Protein AF-A0A317X2T4-F1 (afdb_monomer)

Organism: NCBI:txid1448321

Sequence (67 aa):
MSSMDCLQPPLTPPQREIVKSYGGWTQFMLAFGLKPWEREDEEEGLRILVALTDNDDDDDEEDEDEN

Secondary structure (DSSP, 8-state):
--TTGGG-----HHHHHHHHHTTSHHHHHHHTT--TTSHHHHHHHHHHHHHHHHHHH--S-------

Structure (mmCIF, N/CA/C/O backbone):
data_AF-A0A317X2T4-F1
#
_entry.id   AF-A0A317X2T4-F1
#
loop_
_atom_site.group_PDB
_atom_site.id
_atom_site.type_symbol
_atom_site.label_atom_id
_atom_site.label_alt_id
_atom_site.label_comp_id
_atom_site.label_asym_id
_atom_site.label_entity_id
_atom_site.label_seq_id
_atom_site.pdbx_PDB_ins_code
_atom_site.Cartn_x
_atom_site.Cartn_y
_atom_site.Cartn_z
_atom_site.occupancy
_atom_site.B_iso_or_equiv
_atom_site.auth_seq_id
_atom_site.auth_comp_id
_atom_site.auth_asym_id
_atom_site.auth_atom_id
_atom_site.pdbx_PDB_model_num
ATOM 1 N N . MET A 1 1 ? -13.001 -1.483 -9.405 1.00 51.34 1 MET A N 1
ATOM 2 C CA . MET A 1 1 ? -12.218 -0.546 -8.576 1.00 51.34 1 MET A CA 1
ATOM 3 C C . MET A 1 1 ? -13.133 -0.080 -7.468 1.00 51.34 1 MET A C 1
ATOM 5 O O . MET A 1 1 ? -14.247 0.337 -7.777 1.00 51.34 1 MET A O 1
ATOM 9 N N . SER A 1 2 ? -12.750 -0.305 -6.213 1.00 53.91 2 SER A N 1
ATOM 10 C CA . SER A 1 2 ? -13.584 0.067 -5.073 1.00 53.91 2 SER A CA 1
ATOM 11 C C . SER A 1 2 ? -13.622 1.592 -4.986 1.00 53.91 2 SER A C 1
ATOM 13 O O . SER A 1 2 ? -12.639 2.259 -5.297 1.00 53.91 2 SER A O 1
ATOM 15 N N . SER A 1 3 ? -14.747 2.175 -4.576 1.00 57.28 3 SER A N 1
ATOM 16 C CA . SER A 1 3 ? -14.940 3.637 -4.558 1.00 57.28 3 SER A CA 1
ATOM 17 C C . SER A 1 3 ? -13.979 4.395 -3.620 1.00 57.28 3 SER A C 1
ATOM 19 O O . SER A 1 3 ? -14.017 5.621 -3.590 1.00 57.28 3 SER A O 1
ATOM 21 N N . MET A 1 4 ? -13.151 3.683 -2.850 1.00 59.28 4 MET A N 1
ATOM 22 C CA . MET A 1 4 ? -12.207 4.221 -1.864 1.00 59.28 4 MET A CA 1
ATOM 23 C C . MET A 1 4 ? -10.743 4.201 -2.341 1.00 59.28 4 MET A C 1
ATOM 25 O O . MET A 1 4 ? -9.886 4.787 -1.683 1.00 59.28 4 MET A O 1
ATOM 29 N N . ASP A 1 5 ? -10.451 3.625 -3.515 1.00 68.12 5 ASP A N 1
ATOM 30 C CA . ASP A 1 5 ? -9.109 3.676 -4.122 1.00 68.12 5 ASP A CA 1
ATOM 31 C C . ASP A 1 5 ? -8.742 5.091 -4.630 1.00 68.12 5 ASP A C 1
ATOM 33 O O . ASP A 1 5 ? -7.641 5.321 -5.116 1.00 68.12 5 ASP A O 1
ATOM 37 N N . CYS A 1 6 ? -9.645 6.071 -4.504 1.00 77.00 6 CYS A N 1
ATOM 38 C CA . CYS A 1 6 ? -9.396 7.471 -4.860 1.00 77.00 6 CYS A CA 1
ATOM 39 C C . CYS A 1 6 ? -8.331 8.160 -3.990 1.00 77.00 6 CYS A C 1
ATOM 41 O O . CYS A 1 6 ? -7.831 9.210 -4.385 1.00 77.00 6 CYS A O 1
ATOM 43 N N . LEU A 1 7 ? -7.997 7.577 -2.835 1.00 81.00 7 LEU A N 1
ATOM 44 C CA . LEU A 1 7 ? -6.943 8.044 -1.927 1.00 81.00 7 LEU A CA 1
ATOM 45 C C . LEU A 1 7 ? -5.611 7.314 -2.147 1.00 81.00 7 LEU A C 1
ATOM 47 O O . LEU A 1 7 ? -4.708 7.426 -1.329 1.00 81.00 7 LEU A O 1
ATOM 51 N N . GLN A 1 8 ? -5.493 6.525 -3.218 1.00 84.94 8 GLN A N 1
ATOM 52 C CA . GLN A 1 8 ? -4.252 5.837 -3.544 1.00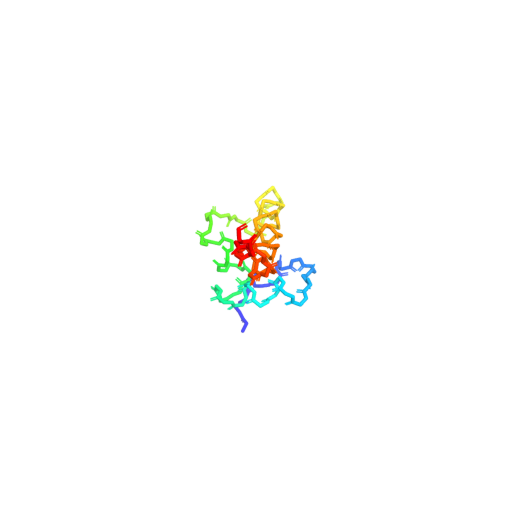 84.94 8 GLN A CA 1
ATOM 53 C C . GLN A 1 8 ? -3.172 6.852 -3.967 1.00 84.94 8 GLN A C 1
ATOM 55 O O . GLN A 1 8 ? -3.375 7.571 -4.953 1.00 84.94 8 GLN A O 1
ATOM 60 N N . PRO A 1 9 ? -2.013 6.895 -3.283 1.00 86.06 9 PRO A N 1
ATOM 61 C CA . PRO A 1 9 ? -0.875 7.697 -3.718 1.00 86.06 9 PRO A CA 1
ATOM 62 C C . PRO A 1 9 ? -0.279 7.139 -5.023 1.00 86.06 9 PRO A C 1
ATOM 64 O O . PRO A 1 9 ? -0.569 6.007 -5.419 1.00 86.06 9 PRO A O 1
ATOM 67 N N . PRO A 1 10 ? 0.564 7.902 -5.740 1.00 88.88 10 PRO A N 1
ATOM 68 C CA . PRO A 1 10 ? 1.235 7.391 -6.930 1.00 88.88 10 PRO A CA 1
ATOM 69 C C . PRO A 1 10 ? 2.155 6.213 -6.570 1.00 88.88 10 PRO A C 1
ATOM 71 O O . PRO A 1 10 ? 3.209 6.402 -5.971 1.00 88.88 10 PRO A O 1
ATOM 74 N N . LEU A 1 11 ? 1.753 5.003 -6.967 1.00 89.06 11 LEU A N 1
ATOM 75 C CA . LEU A 1 11 ? 2.516 3.768 -6.760 1.00 89.06 11 LEU A CA 1
ATOM 76 C C . LEU A 1 11 ? 3.288 3.354 -8.015 1.00 89.06 11 LEU A C 1
ATOM 78 O O . LEU A 1 11 ? 2.786 3.488 -9.145 1.00 89.06 11 LEU A O 1
ATOM 82 N N . THR A 1 12 ? 4.463 2.761 -7.803 1.00 90.75 12 THR A N 1
ATOM 83 C CA . THR A 1 12 ? 5.231 2.073 -8.851 1.00 90.75 12 THR A CA 1
ATOM 84 C C . THR A 1 12 ? 4.501 0.801 -9.325 1.00 90.75 12 THR A C 1
ATOM 86 O O . THR A 1 12 ? 3.562 0.340 -8.666 1.00 90.75 12 THR A O 1
ATOM 89 N N . PRO A 1 13 ? 4.859 0.221 -10.490 1.00 91.69 13 PRO A N 1
ATOM 90 C CA . PRO A 1 13 ? 4.221 -1.008 -10.965 1.00 91.69 13 PRO A CA 1
ATOM 91 C C . PRO A 1 13 ? 4.312 -2.197 -9.983 1.00 91.69 13 PRO A C 1
ATOM 93 O O . PRO A 1 13 ? 3.264 -2.797 -9.752 1.00 91.69 13 PRO A O 1
ATOM 96 N N . PRO A 1 14 ? 5.467 -2.496 -9.347 1.00 90.69 14 PRO A N 1
ATOM 97 C CA . PRO A 1 14 ? 5.565 -3.578 -8.355 1.00 90.69 14 PRO A CA 1
ATOM 98 C C . PRO A 1 14 ? 4.658 -3.360 -7.135 1.00 90.69 14 PRO A C 1
ATOM 100 O O . PRO A 1 14 ? 3.814 -4.193 -6.811 1.00 90.69 14 PRO A O 1
ATOM 103 N N . GLN A 1 15 ? 4.710 -2.160 -6.551 1.00 91.62 15 GLN A N 1
ATOM 104 C CA . GLN A 1 15 ? 3.854 -1.754 -5.430 1.00 91.62 15 GLN A CA 1
ATOM 105 C C . GLN A 1 15 ? 2.360 -1.913 -5.749 1.00 91.62 15 GLN A C 1
ATOM 107 O O . GLN A 1 15 ? 1.547 -2.277 -4.898 1.00 91.62 15 GLN A O 1
ATOM 112 N N . ARG A 1 16 ? 1.973 -1.641 -6.999 1.00 91.38 16 ARG A N 1
ATOM 113 C CA . ARG A 1 16 ? 0.588 -1.777 -7.449 1.00 91.38 16 ARG A CA 1
ATOM 114 C C . ARG A 1 16 ? 0.137 -3.230 -7.521 1.00 91.38 16 ARG A C 1
ATOM 116 O O . ARG A 1 16 ? -1.031 -3.481 -7.233 1.00 91.38 16 ARG A O 1
ATOM 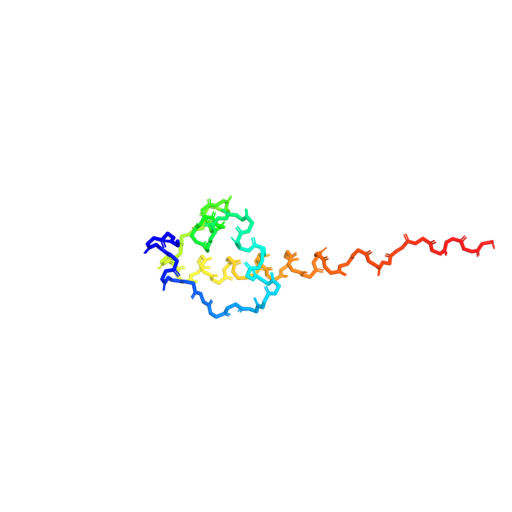123 N N . GLU A 1 17 ? 1.008 -4.159 -7.905 1.00 92.44 17 GLU A N 1
ATOM 124 C CA . GLU A 1 17 ? 0.664 -5.584 -7.943 1.00 92.44 17 GLU A CA 1
ATOM 125 C C . GLU A 1 17 ? 0.468 -6.145 -6.530 1.00 92.44 17 GLU A C 1
ATOM 127 O O . GLU A 1 17 ? -0.527 -6.836 -6.301 1.00 92.44 17 GLU A O 1
ATOM 132 N N . ILE A 1 18 ? 1.292 -5.732 -5.560 1.00 92.00 18 ILE A N 1
ATOM 133 C CA . ILE A 1 18 ? 1.075 -6.054 -4.141 1.00 92.00 18 ILE A CA 1
ATOM 134 C C . ILE A 1 18 ? -0.275 -5.506 -3.685 1.00 92.00 18 ILE A C 1
ATOM 136 O O . ILE A 1 18 ? -1.149 -6.257 -3.280 1.00 92.00 18 ILE A O 1
ATOM 140 N N . VAL A 1 19 ? -0.527 -4.206 -3.828 1.00 92.88 19 VAL A N 1
ATOM 141 C CA . VAL A 1 19 ? -1.801 -3.606 -3.393 1.00 92.88 19 VAL A CA 1
ATOM 142 C C . VAL A 1 19 ? -3.021 -4.259 -4.063 1.00 92.88 19 VAL A C 1
ATOM 144 O O . VAL A 1 19 ? -4.083 -4.417 -3.455 1.00 92.88 19 VAL A O 1
ATOM 147 N N . LYS A 1 20 ? -2.884 -4.672 -5.323 1.00 91.31 20 LYS A N 1
ATOM 148 C CA . LYS A 1 20 ? -3.922 -5.375 -6.079 1.00 91.31 20 LYS A CA 1
ATOM 149 C C . LYS A 1 20 ? -4.174 -6.789 -5.554 1.00 91.31 20 LYS A C 1
ATOM 151 O O . LYS A 1 20 ? -5.329 -7.212 -5.596 1.00 91.31 20 L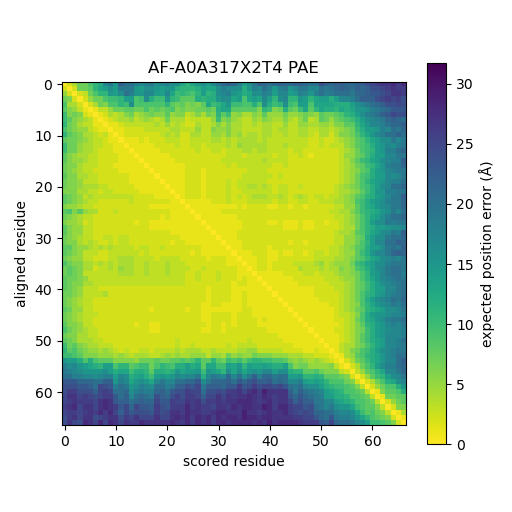YS A O 1
ATOM 156 N N . SER A 1 21 ? -3.168 -7.485 -5.020 1.00 92.06 21 SER A N 1
ATOM 157 C CA . SER A 1 21 ? -3.343 -8.805 -4.393 1.00 92.06 21 SER A CA 1
ATOM 158 C C . SER A 1 21 ? -4.220 -8.736 -3.133 1.00 92.06 21 SER A C 1
ATOM 160 O O . SER A 1 21 ? -5.025 -9.634 -2.895 1.00 92.06 21 SER A O 1
ATOM 162 N N . TYR A 1 22 ? -4.176 -7.613 -2.407 1.00 91.44 22 TYR A N 1
ATOM 163 C CA . TYR A 1 22 ? -5.065 -7.317 -1.275 1.00 91.44 22 TYR A CA 1
ATOM 164 C C . TYR A 1 22 ? -6.461 -6.828 -1.698 1.00 91.44 22 TYR A C 1
ATOM 166 O O . TYR A 1 22 ? -7.351 -6.701 -0.861 1.00 91.44 22 TYR A O 1
ATOM 174 N N . GLY A 1 23 ? -6.693 -6.560 -2.987 1.00 91.06 23 GLY A N 1
ATOM 175 C CA . GLY A 1 23 ? -7.971 -6.060 -3.502 1.00 91.06 23 GLY A CA 1
ATOM 176 C C . GLY A 1 23 ? -8.069 -4.535 -3.633 1.00 91.06 23 GLY A C 1
ATOM 177 O O . GLY A 1 23 ? -9.177 -4.021 -3.807 1.00 91.06 23 GLY A O 1
ATOM 178 N N . GLY A 1 24 ? -6.944 -3.815 -3.578 1.00 92.06 24 GLY A N 1
ATOM 179 C CA . GLY A 1 24 ? -6.863 -2.357 -3.734 1.00 92.06 24 GLY A CA 1
ATOM 180 C C . GLY A 1 24 ? -6.200 -1.663 -2.544 1.00 92.06 24 GLY A C 1
ATOM 181 O O . GLY A 1 24 ? -5.954 -2.278 -1.507 1.00 92.06 24 GLY A O 1
ATOM 182 N N . TRP A 1 25 ? -5.924 -0.362 -2.679 1.00 93.06 25 TRP A N 1
ATOM 183 C CA . TRP A 1 25 ? -5.190 0.424 -1.674 1.00 93.06 25 TRP A CA 1
ATOM 184 C C . TRP A 1 25 ? -5.935 0.457 -0.347 1.00 93.06 25 TRP A C 1
ATOM 186 O O . TRP A 1 25 ? -5.359 0.237 0.714 1.00 93.06 25 TRP A O 1
ATOM 196 N N . THR A 1 26 ? -7.253 0.640 -0.409 1.00 92.25 26 THR A N 1
ATOM 197 C CA . THR A 1 26 ? -8.091 0.636 0.788 1.00 92.25 26 THR A CA 1
ATOM 198 C C . THR A 1 26 ? -8.052 -0.707 1.508 1.00 92.25 26 THR A C 1
ATOM 200 O O . THR A 1 26 ? -7.942 -0.732 2.727 1.00 92.25 26 THR A O 1
ATOM 203 N N . GLN A 1 27 ? -8.152 -1.823 0.778 1.00 93.38 27 GLN A N 1
ATOM 204 C CA . GLN A 1 27 ? -8.157 -3.153 1.395 1.00 93.38 27 GLN A CA 1
ATOM 205 C C . GLN A 1 27 ? -6.788 -3.505 1.974 1.00 93.38 27 GLN A C 1
ATOM 207 O O . GLN A 1 27 ? -6.723 -4.050 3.071 1.00 93.38 27 GLN A O 1
ATOM 212 N N . PHE A 1 28 ? -5.713 -3.115 1.284 1.00 94.88 28 PHE A N 1
ATOM 213 C CA . PHE A 1 28 ? -4.356 -3.189 1.808 1.00 94.88 28 PHE A CA 1
ATOM 214 C C . PHE A 1 28 ? -4.249 -2.447 3.146 1.00 94.88 28 PHE A C 1
ATOM 216 O O . PHE A 1 28 ? -3.943 -3.068 4.156 1.00 94.88 28 PHE A O 1
ATOM 223 N N . MET A 1 29 ? -4.604 -1.160 3.204 1.00 95.06 29 MET A N 1
ATOM 224 C CA . MET A 1 29 ? -4.521 -0.393 4.453 1.00 95.06 29 MET A CA 1
ATOM 225 C C . MET A 1 29 ? -5.382 -0.986 5.572 1.00 95.06 29 MET A C 1
ATOM 227 O O . MET A 1 29 ? -4.916 -1.128 6.702 1.00 95.06 29 MET A O 1
ATOM 231 N N . LEU A 1 30 ? -6.608 -1.412 5.256 1.00 93.69 30 LEU A N 1
ATOM 232 C CA . LEU A 1 30 ? -7.493 -2.055 6.228 1.00 93.69 30 LEU A CA 1
ATOM 233 C C . LEU A 1 30 ? -6.925 -3.377 6.766 1.00 93.69 30 LEU A C 1
ATOM 235 O O . LEU A 1 30 ? -7.132 -3.671 7.942 1.00 93.69 30 LEU A O 1
ATOM 239 N N . ALA A 1 31 ? -6.1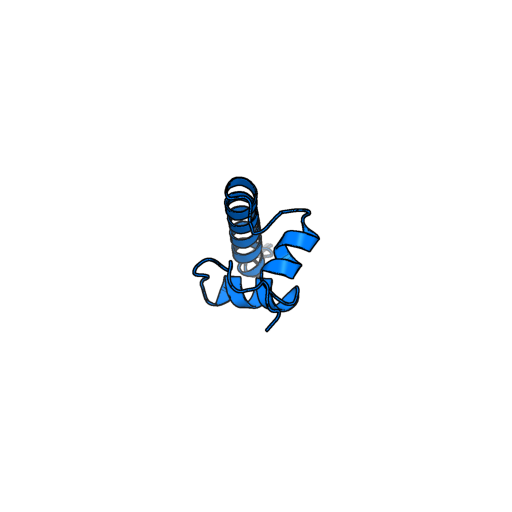88 -4.148 5.958 1.00 95.06 31 ALA A N 1
ATOM 240 C CA . ALA A 1 31 ? -5.540 -5.386 6.398 1.00 95.06 31 ALA A CA 1
ATOM 241 C C . ALA A 1 31 ? -4.468 -5.146 7.476 1.00 95.06 31 ALA A C 1
ATOM 243 O O . ALA A 1 31 ? -4.258 -6.008 8.328 1.00 95.06 31 ALA A O 1
ATOM 244 N N . PHE A 1 32 ? -3.852 -3.960 7.484 1.00 94.94 32 PHE A N 1
ATOM 245 C CA . PHE A 1 32 ? -2.883 -3.526 8.497 1.00 94.94 32 PHE A CA 1
ATOM 246 C C . PHE A 1 32 ? -3.503 -2.637 9.590 1.00 94.94 32 PHE A C 1
ATOM 248 O O . PHE A 1 32 ? -2.792 -2.135 10.456 1.00 94.94 32 PHE A O 1
ATOM 255 N N . GLY A 1 33 ? -4.828 -2.444 9.584 1.00 95.31 33 GLY A N 1
ATOM 256 C CA . GLY A 1 33 ? -5.524 -1.595 10.557 1.00 95.31 33 GLY A CA 1
ATOM 257 C C . GLY A 1 33 ? -5.289 -0.091 10.368 1.00 95.31 33 GLY A C 1
ATOM 258 O O . GLY A 1 33 ? -5.556 0.681 11.288 1.00 95.31 33 GLY A O 1
ATOM 259 N N . LEU A 1 34 ? -4.816 0.318 9.189 1.00 95.81 34 LEU A N 1
ATOM 260 C CA . LEU A 1 34 ? -4.483 1.694 8.828 1.00 95.81 34 LEU A CA 1
ATOM 261 C C . LEU A 1 34 ? -5.671 2.400 8.163 1.00 95.81 34 LEU A C 1
ATOM 263 O O . LEU A 1 34 ? -6.456 1.788 7.429 1.00 95.81 34 LEU A O 1
ATOM 267 N N . LYS A 1 35 ? -5.806 3.710 8.393 1.00 93.25 35 LYS A N 1
ATOM 268 C CA . LYS A 1 35 ? -6.875 4.534 7.817 1.00 93.25 35 LYS A CA 1
ATOM 269 C C . LYS A 1 35 ? -6.374 5.326 6.601 1.00 93.25 35 LYS A C 1
ATOM 271 O O . LYS A 1 35 ? -5.593 6.253 6.770 1.00 93.25 35 LYS A O 1
ATOM 276 N N . PRO A 1 36 ? -6.891 5.076 5.385 1.00 88.00 36 PRO A N 1
ATOM 277 C CA . PRO A 1 36 ? -6.438 5.759 4.165 1.00 88.00 36 PRO A CA 1
ATOM 278 C C . PRO A 1 36 ? -6.714 7.262 4.101 1.00 88.00 36 PRO A C 1
ATOM 280 O O . PRO A 1 36 ? -6.212 7.929 3.206 1.00 88.00 36 PRO A O 1
ATOM 283 N N . TRP A 1 37 ? -7.538 7.801 4.999 1.00 88.75 37 TRP A N 1
ATOM 284 C CA . TR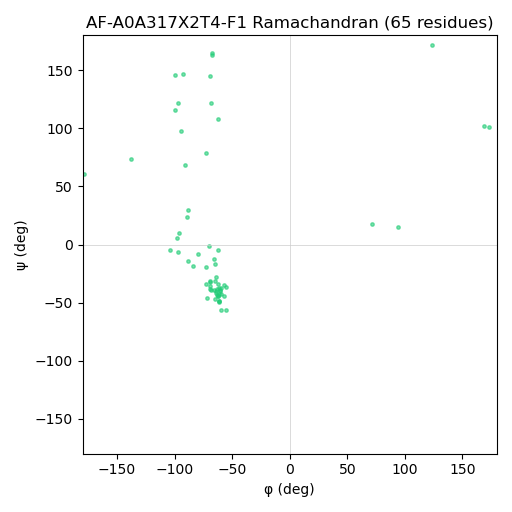P A 1 37 ? -7.802 9.240 5.096 1.00 88.75 37 TRP A CA 1
ATOM 285 C C . TRP A 1 37 ? -6.952 9.942 6.165 1.00 88.75 37 TRP A C 1
ATOM 287 O O . TRP A 1 37 ? -7.015 11.166 6.270 1.00 88.75 37 TRP A O 1
ATOM 297 N N . GLU A 1 38 ? -6.187 9.197 6.967 1.00 93.00 38 GLU A N 1
ATOM 298 C CA . GLU A 1 38 ? -5.245 9.756 7.935 1.00 93.00 38 GLU A CA 1
ATOM 299 C C . GLU A 1 38 ? -3.849 9.768 7.311 1.00 93.00 38 GLU A C 1
ATOM 301 O O . GLU A 1 38 ? -3.317 8.729 6.931 1.00 93.00 38 GLU A O 1
ATOM 306 N N . ARG A 1 39 ? -3.231 10.948 7.225 1.00 92.56 39 ARG A N 1
ATOM 307 C CA . ARG A 1 39 ? -1.919 11.110 6.579 1.00 92.56 39 ARG A CA 1
ATOM 308 C C . ARG A 1 39 ? -0.820 10.271 7.245 1.00 92.56 39 ARG A C 1
ATOM 310 O O . ARG A 1 39 ? 0.045 9.746 6.561 1.00 92.56 39 ARG A O 1
ATOM 317 N N . GLU A 1 40 ? -0.845 10.154 8.571 1.00 95.00 40 GLU A N 1
ATOM 318 C CA . GLU A 1 40 ? 0.150 9.368 9.319 1.00 95.00 40 GLU A CA 1
ATOM 319 C C . GLU A 1 40 ? 0.036 7.869 9.003 1.00 95.00 40 GLU A C 1
ATOM 321 O O . GLU A 1 40 ? 1.045 7.193 8.816 1.00 95.00 40 GLU A O 1
ATOM 326 N N . ASP A 1 41 ? -1.193 7.371 8.864 1.00 95.44 41 ASP A N 1
ATOM 327 C CA . ASP A 1 41 ? -1.461 5.984 8.488 1.00 95.44 41 ASP A CA 1
ATOM 328 C C . ASP A 1 41 ? -1.148 5.733 7.002 1.00 95.44 41 ASP A C 1
ATOM 330 O O . ASP A 1 41 ? -0.701 4.646 6.646 1.00 95.44 41 ASP A O 1
ATOM 334 N N . GLU A 1 42 ? -1.359 6.718 6.122 1.00 93.56 42 GLU A N 1
ATOM 335 C CA . GLU A 1 42 ? -0.952 6.655 4.710 1.00 93.56 42 GLU A CA 1
ATOM 336 C C . GLU A 1 42 ? 0.572 6.512 4.579 1.00 93.56 42 GLU A C 1
ATOM 338 O O . GLU A 1 42 ? 1.055 5.630 3.867 1.00 93.56 42 GLU A O 1
ATOM 343 N N . GLU A 1 43 ? 1.327 7.346 5.302 1.00 94.69 43 GLU A N 1
ATOM 344 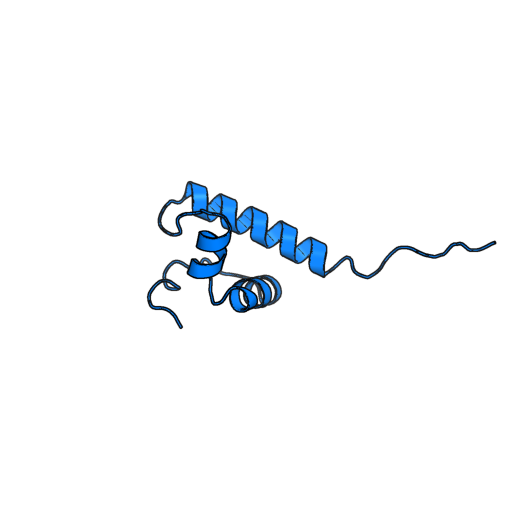C CA . GLU A 1 43 ? 2.792 7.292 5.359 1.00 94.69 43 GLU A CA 1
ATOM 345 C C . GLU A 1 43 ? 3.277 5.937 5.906 1.00 94.69 43 GLU A C 1
ATOM 347 O O . GLU A 1 43 ? 4.231 5.361 5.378 1.00 94.69 43 GLU A O 1
ATOM 352 N N . GLU A 1 44 ? 2.600 5.383 6.915 1.00 95.75 44 GLU A N 1
ATOM 353 C CA . GLU A 1 44 ? 2.877 4.035 7.424 1.00 95.75 44 GLU A CA 1
ATOM 354 C C . GLU A 1 44 ? 2.584 2.947 6.386 1.00 95.75 44 GLU A C 1
ATOM 356 O O . GLU A 1 44 ? 3.422 2.080 6.141 1.00 95.75 44 GLU A O 1
ATOM 361 N N . GLY A 1 45 ? 1.431 3.018 5.720 1.00 95.38 45 GLY A N 1
ATOM 362 C CA . GLY A 1 45 ? 1.046 2.066 4.683 1.00 95.38 45 GLY A CA 1
ATOM 363 C C . GLY A 1 45 ? 2.035 2.058 3.520 1.00 95.38 45 GLY A C 1
ATOM 364 O O . GLY A 1 45 ? 2.388 0.992 3.019 1.00 95.38 45 GLY A O 1
ATOM 365 N N . LEU A 1 46 ? 2.546 3.229 3.132 1.00 94.31 46 LEU A N 1
ATOM 366 C CA . LEU A 1 46 ? 3.608 3.353 2.135 1.00 94.31 46 LEU A CA 1
ATOM 367 C C . LEU A 1 46 ? 4.916 2.703 2.599 1.00 94.31 46 LEU A C 1
ATOM 369 O O . LEU A 1 46 ? 5.548 2.011 1.805 1.00 94.31 46 LEU A O 1
ATOM 373 N N . ARG A 1 47 ? 5.316 2.874 3.865 1.00 95.00 47 ARG A N 1
ATOM 374 C CA . ARG A 1 47 ? 6.522 2.223 4.408 1.00 95.00 47 ARG A CA 1
ATOM 375 C C . ARG A 1 47 ? 6.408 0.702 4.409 1.00 95.00 47 ARG A C 1
ATOM 377 O O . ARG A 1 47 ? 7.348 0.031 3.994 1.00 95.00 47 ARG A O 1
ATOM 384 N N . ILE A 1 48 ? 5.258 0.170 4.820 1.00 95.25 48 ILE A N 1
ATOM 385 C CA . ILE A 1 48 ? 4.982 -1.273 4.773 1.00 95.25 48 ILE A CA 1
ATOM 386 C C . ILE A 1 48 ? 5.019 -1.764 3.326 1.00 95.25 48 ILE A C 1
ATOM 388 O O . ILE A 1 48 ? 5.631 -2.785 3.038 1.00 95.25 48 ILE A O 1
ATOM 392 N N . LEU A 1 49 ? 4.400 -1.025 2.402 1.00 94.12 49 LEU A N 1
ATOM 393 C CA . LEU A 1 49 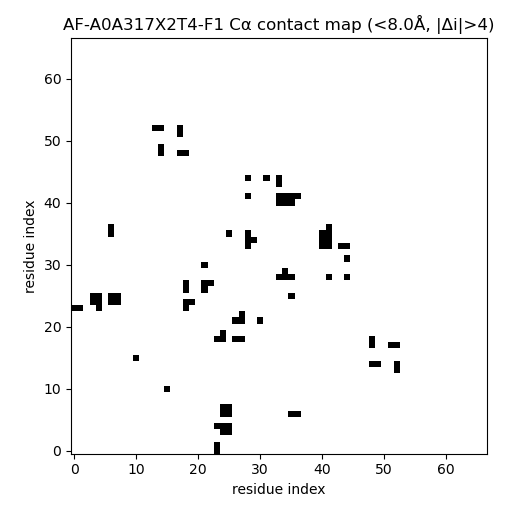? 4.355 -1.402 0.995 1.00 94.12 49 LEU A CA 1
ATOM 394 C C . LEU A 1 49 ? 5.743 -1.418 0.344 1.00 94.12 49 LEU A C 1
ATOM 396 O O . LEU A 1 49 ? 6.028 -2.321 -0.43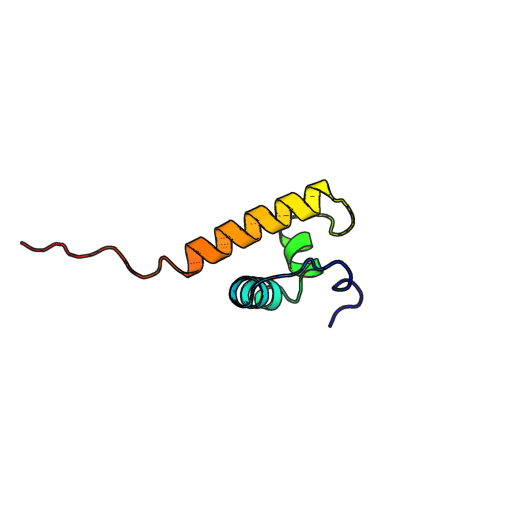6 1.00 94.12 49 LEU A O 1
ATOM 400 N N . VAL A 1 50 ? 6.601 -0.448 0.668 1.00 93.00 50 VAL A N 1
ATOM 401 C CA . VAL A 1 50 ? 8.005 -0.439 0.229 1.00 93.00 50 VAL A CA 1
ATOM 402 C C . VAL A 1 50 ? 8.734 -1.667 0.769 1.00 93.00 50 VAL A C 1
ATOM 404 O O . VAL A 1 50 ? 9.301 -2.407 -0.022 1.00 93.00 50 VAL A O 1
ATOM 407 N N . ALA A 1 51 ? 8.627 -1.950 2.070 1.00 92.81 51 ALA A N 1
ATOM 408 C CA . ALA A 1 51 ? 9.283 -3.112 2.672 1.00 92.81 51 ALA A CA 1
ATOM 409 C C . ALA A 1 51 ? 8.804 -4.451 2.080 1.00 92.81 51 ALA A C 1
ATOM 411 O O . ALA A 1 51 ? 9.603 -5.360 1.888 1.00 92.81 51 ALA A O 1
ATOM 412 N N . LEU A 1 52 ? 7.509 -4.573 1.767 1.00 90.50 52 LEU A N 1
ATOM 413 C CA . LEU A 1 52 ? 6.961 -5.756 1.097 1.00 90.50 52 LEU A CA 1
ATOM 414 C C . LEU A 1 52 ? 7.422 -5.878 -0.356 1.00 90.50 52 LEU A C 1
ATOM 416 O O . LEU A 1 52 ? 7.514 -6.990 -0.849 1.00 90.50 52 LEU A O 1
ATOM 420 N N . THR A 1 53 ? 7.669 -4.756 -1.035 1.00 89.81 53 THR A N 1
ATOM 421 C CA . THR A 1 53 ? 8.174 -4.765 -2.414 1.00 89.81 53 THR A CA 1
ATOM 422 C C . THR A 1 53 ? 9.626 -5.216 -2.446 1.00 89.81 53 THR A C 1
ATOM 424 O O . THR A 1 53 ? 9.956 -6.085 -3.238 1.00 89.81 53 THR A O 1
ATOM 427 N N . ASP A 1 54 ? 10.458 -4.675 -1.554 1.00 85.56 54 ASP A N 1
ATOM 428 C CA . ASP A 1 54 ? 11.874 -5.041 -1.478 1.00 85.56 54 ASP A CA 1
ATOM 429 C C . ASP A 1 54 ? 12.040 -6.529 -1.107 1.00 85.56 54 ASP A C 1
ATOM 431 O O . ASP A 1 54 ? 12.853 -7.221 -1.701 1.00 85.56 54 ASP A O 1
ATOM 435 N N . ASN A 1 55 ? 11.204 -7.064 -0.206 1.00 74.62 55 ASN A N 1
ATOM 436 C CA . ASN A 1 55 ? 11.249 -8.484 0.174 1.00 74.62 55 ASN A CA 1
ATOM 437 C C . ASN A 1 55 ? 10.709 -9.444 -0.908 1.00 74.62 55 ASN A C 1
ATOM 439 O O . ASN A 1 55 ? 10.952 -10.641 -0.815 1.00 74.62 55 ASN A O 1
ATOM 443 N N . ASP A 1 56 ? 9.920 -8.970 -1.875 1.00 63.94 56 ASP A N 1
ATOM 444 C CA . ASP A 1 56 ? 9.431 -9.800 -2.995 1.00 63.94 56 ASP A CA 1
ATOM 445 C C . ASP A 1 56 ? 10.478 -9.882 -4.128 1.00 63.94 56 ASP A C 1
ATOM 447 O O . ASP A 1 56 ? 10.417 -10.794 -4.946 1.00 63.94 56 ASP A O 1
ATOM 451 N N . ASP A 1 57 ? 11.448 -8.954 -4.157 1.00 60.41 57 ASP A N 1
ATOM 452 C CA . ASP A 1 57 ? 12.586 -8.948 -5.094 1.00 60.41 57 ASP A CA 1
ATOM 453 C C . ASP A 1 57 ? 13.807 -9.753 -4.569 1.00 60.41 57 ASP A C 1
ATOM 455 O O . ASP A 1 57 ? 14.683 -10.091 -5.361 1.00 60.41 57 ASP A O 1
ATOM 459 N N . ASP A 1 58 ? 13.856 -10.111 -3.276 1.00 54.62 58 ASP A N 1
ATOM 460 C CA . ASP A 1 58 ? 14.954 -10.858 -2.613 1.00 54.62 58 ASP A CA 1
ATOM 461 C C . ASP A 1 58 ? 14.796 -12.404 -2.674 1.00 54.62 58 ASP A C 1
ATOM 463 O O . ASP A 1 58 ? 15.261 -13.128 -1.795 1.00 54.62 58 ASP A O 1
ATOM 467 N N . ASP A 1 59 ? 14.159 -12.951 -3.716 1.00 54.03 59 ASP A N 1
ATOM 468 C CA . ASP A 1 59 ? 14.126 -14.409 -3.987 1.00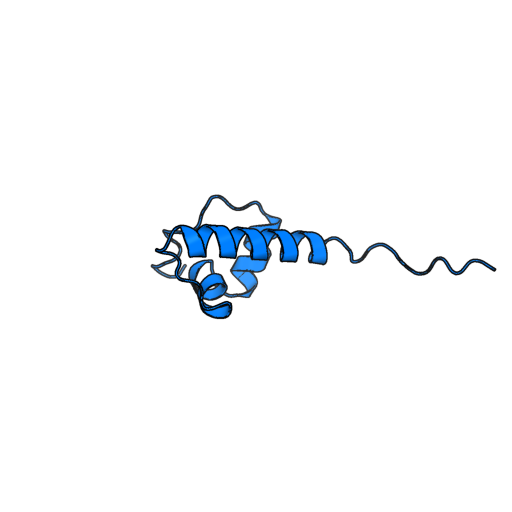 54.03 59 ASP A CA 1
ATOM 469 C C . ASP A 1 59 ? 15.324 -14.862 -4.868 1.00 54.03 59 ASP A C 1
ATOM 471 O O . ASP A 1 59 ? 15.263 -15.883 -5.553 1.00 54.03 59 ASP A O 1
ATOM 475 N N . ASP A 1 60 ? 16.419 -14.090 -4.858 1.00 55.19 60 ASP A N 1
ATOM 476 C CA . ASP A 1 60 ? 17.692 -14.351 -5.545 1.00 55.19 60 ASP A CA 1
ATOM 477 C C . ASP A 1 60 ? 18.871 -13.984 -4.614 1.00 55.19 60 ASP A C 1
ATOM 479 O O . ASP A 1 60 ? 19.499 -12.952 -4.804 1.00 55.19 60 ASP A O 1
ATOM 483 N N . GLU A 1 61 ? 19.160 -14.787 -3.583 1.00 59.88 61 GLU A N 1
ATOM 484 C CA . GLU A 1 61 ? 20.516 -15.053 -3.044 1.00 59.88 61 GLU A CA 1
ATOM 485 C C . GLU A 1 61 ? 20.416 -15.786 -1.695 1.00 59.88 61 GLU A C 1
ATOM 487 O O . GLU A 1 61 ? 20.135 -15.177 -0.671 1.00 59.88 61 GLU A O 1
ATOM 492 N N . GLU A 1 62 ? 20.649 -17.103 -1.697 1.00 61.34 62 GLU A N 1
ATOM 493 C CA . GLU A 1 62 ? 21.511 -17.828 -0.741 1.00 61.34 62 GLU A CA 1
ATOM 494 C C . GLU A 1 62 ? 21.366 -19.343 -0.983 1.00 61.34 62 GLU A C 1
ATOM 496 O O . GLU A 1 62 ? 20.359 -19.939 -0.621 1.00 61.34 62 GLU A O 1
ATOM 501 N N . ASP A 1 63 ? 22.351 -19.937 -1.670 1.00 54.47 63 ASP A N 1
ATOM 502 C CA . ASP A 1 63 ? 22.915 -21.274 -1.389 1.00 54.47 63 ASP A CA 1
ATOM 503 C C . ASP A 1 63 ? 24.055 -21.566 -2.401 1.00 54.47 63 ASP A C 1
ATOM 505 O O . ASP A 1 63 ? 24.014 -22.519 -3.182 1.00 54.47 63 ASP A O 1
ATOM 509 N N . GLU A 1 64 ? 25.112 -20.740 -2.406 1.00 57.69 64 GLU A N 1
ATOM 510 C CA . GLU A 1 64 ? 26.436 -21.188 -2.875 1.00 57.69 64 GLU A CA 1
ATOM 511 C C . GLU A 1 64 ? 27.227 -21.739 -1.677 1.00 57.69 64 GLU A C 1
ATOM 513 O O . GLU A 1 64 ? 28.229 -21.176 -1.238 1.00 57.69 64 GLU A O 1
ATOM 518 N N . ASP A 1 65 ? 26.777 -22.875 -1.137 1.00 61.06 65 ASP A N 1
ATOM 519 C CA . ASP A 1 65 ? 27.647 -23.757 -0.355 1.00 61.06 65 ASP A CA 1
ATOM 520 C C . ASP A 1 65 ? 28.618 -24.467 -1.324 1.00 61.06 65 ASP A C 1
ATOM 522 O O . ASP A 1 65 ? 28.420 -25.624 -1.710 1.00 61.06 65 ASP A O 1
ATOM 526 N N . GLU A 1 66 ? 29.679 -23.773 -1.756 1.00 70.19 66 GLU A N 1
ATOM 527 C CA . GLU A 1 66 ? 30.782 -24.387 -2.506 1.00 70.19 66 GLU A CA 1
ATOM 528 C C . GLU A 1 66 ? 31.946 -24.806 -1.578 1.00 70.19 66 GLU A C 1
ATOM 530 O O . GLU A 1 66 ? 32.840 -24.025 -1.258 1.00 70.19 66 GLU A O 1
ATOM 535 N N . ASN A 1 67 ? 31.915 -26.104 -1.236 1.00 52.50 67 ASN A N 1
ATOM 536 C CA . ASN A 1 67 ? 33.021 -27.050 -0.972 1.00 52.50 67 ASN A CA 1
ATOM 537 C C . ASN A 1 67 ? 33.909 -26.917 0.287 1.00 52.50 67 ASN A C 1
ATOM 539 O O . ASN A 1 67 ? 34.962 -26.237 0.245 1.00 52.50 67 ASN A O 1
#

Radius of gyration: 14.88 Å; Cα contacts (8 Å, |Δi|>4): 48; chains: 1; bounding box: 48×38×22 Å

Solvent-accessible surface area (backbone atoms only — not comparable to full-atom values): 4178 Å² total; per-residue (Å²): 133,64,94,61,46,81,64,53,71,98,65,56,74,68,48,43,53,56,29,48,76,54,68,29,51,50,44,38,27,50,75,73,74,33,47,70,88,39,69,70,37,40,55,48,46,49,53,53,44,50,55,55,44,56,62,68,69,62,86,76,84,89,83,86,85,80,130

Mean predicted aligned error: 7.94 Å

pLDDT: mean 83.1, std 15.04, range [51.34, 95.81]

Foldseek 3Di:
DPPPLVLPDDDDPLLQVVQVVLVHPCSQLVVVVADSVDPVSVVVSVVVSVVVSVVVVPPDDDDPPDD